Protein 6ONQ (pdb70)

Sequence (159 aa):
PELANKLDPNAKEIDEPVLKAATAAKEEDGKYFDKDGHPTFHITNDGKKVDWFTYSGYRRYHAECHVCHGPDGMGSTYAPALKDSLKRLSYEEFYGILAGGKQENQVMPAFGDNKNVMCYANDLYVYLRARAAGAWGRARPGEKEDKPESAKTVEKECL

Nearest PDB structures (foldseek):
  6onq-assembly1_A  TM=1.006E+00  e=5.571E-35  Methylorubrum extorquens
  1n90-assembly1_B  TM=7.411E-01  e=7.332E-03  Pseudomonas aeruginosa
  1hzu-assembly1_A-2  TM=7.454E-01  e=3.317E-02  Pseudomonas aeruginosa
  1aof-assembly1_A  TM=7.091E-01  e=2.006E-02  Paracoccus pantotrophus
  6tp9-assembly5_G  TM=6.917E-01  e=2.579E-02  Pseudomonas aeruginosa PAO1

B-factor: mean 39.79, std 22.69, range [4.36, 119.32]

Radius of gyration: 14.92 Å; Cα contacts (8 Å, |Δi|>4): 292; chains: 1; bounding box: 36×41×28 Å

InterPro domains:
  IPR009056 Cytochrome c-like domain [PF13442] (86-162)
  IPR022411 C-type cytochrome, methanol metabolism-related [TIGR03874] (52-194)
  IPR036909 Cytochrome c-like domain superfamily [G3DSA:1.10.760.10] (83-170)
  IPR036909 Cytochrome c-like domain superfamily [SSF46626] (12-176)

Organism: Methylorubrum extorquens (NCBI:txid408)

Foldseek 3Di:
DQQAAAAAPPLDDADVVLVVQQRFDDDDFLWTAGPVRATAWHHYDHHAEIGPLLQVLQVLCVVPPCVQQNALQPGDPQGHRLLQVVVPADLVSQLCCQQPWDDPVHTGHHCVVPLSNNLSSSSNSHNSSCSNRSRHDRDRHDHYDDDGPVSVVSNVVSD

Secondary structure (DSSP, 8-state):
-TTS----TT-----HHHHHHT---EEETTEEE-TTS-EE--EETTTTEE-HHHHHHHHHHHHHTHHHH-GGG---SSS--HHHHHHH--HHHHHHHHHH-EE---EEPP-TT-HHHHTTHHHHHHHHHHHHTTSS-SS---SBPPPPHHHHHHHHHH-

Solvent-accessible surface area: 8810 Å² total; per-residue (Å²): 134,137,42,41,34,84,30,68,116,121,31,182,126,57,37,109,104,24,22,157,41,0,71,6,48,124,87,115,80,18,41,12,51,8,154,90,50,54,14,2,0,9,0,14,79,74,17,124,54,0,0,26,20,0,39,3,0,28,86,57,4,97,73,59,19,63,116,50,23,6,61,16,0,72,22,58,150,94,13,78,23,29,33,69,10,9,82,172,35,56,31,112,95,19,80,41,50,11,31,54,18,126,136,140,165,92,77,46,71,64,32,24,145,50,107,83,2,24,28,12,3,60,6,3,9,4,0,3,20,0,16,1,0,13,7,18,42,144,56,138,5,49,84,83,30,131,65,15,119,38,8,91,80,87,34,143,131,58,109

Structure (mmCIF, N/CA/C/O backbone):
data_6ONQ
#
_entry.id   6ONQ
#
_cell.length_a   95.841
_cell.length_b   95.841
_cell.length_c   80.411
_cell.angle_alpha   90.000
_cell.angle_beta   90.000
_cell.angle_gamma   120.000
#
_symmetry.space_group_name_H-M   'P 62 2 2'
#
loop_
_entity.id
_entity.type
_entity.pdbx_description
1 polymer 'Cytochrome c XoxG'
2 non-polymer 'HEME C'
#
loop_
_atom_site.group_PDB
_atom_site.id
_atom_site.type_symbol
_atom_site.label_atom_id
_atom_site.label_alt_id
_atom_site.label_comp_id
_atom_site.label_asym_id
_atom_site.label_entity_id
_atom_site.label_seq_id
_atom_site.pdbx_PDB_ins_code
_atom_site.Cartn_x
_atom_site.Cartn_y
_atom_site.Cartn_z
_atom_site.occupancy
_atom_site.B_iso_or_equiv
_atom_site.auth_seq_id
_atom_site.auth_comp_id
_atom_site.auth_asym_id
_atom_site.auth_atom_id
_atom_site.pdbx_PDB_model_num
ATOM 1 N N . PRO A 1 31 ? 84.05095 17.26718 2.51338 1.000 79.59632 31 PRO A N 1
ATOM 2 C CA . PRO A 1 31 ? 83.61217 15.92779 2.11225 1.000 96.25066 31 PRO A CA 1
ATOM 3 C C . PRO A 1 31 ? 82.42248 15.95991 1.15462 1.000 84.83877 31 PRO A C 1
ATOM 4 O O . PRO A 1 31 ? 82.41934 16.75576 0.20687 1.000 69.73254 31 PRO A O 1
ATOM 8 N N . GLU A 1 32 ? 81.43163 15.09774 1.40449 1.000 81.55469 32 GLU A N 1
ATOM 9 C CA . GLU A 1 32 ? 80.20509 15.10979 0.61642 1.000 84.24381 32 GLU A CA 1
ATOM 10 C C . GLU A 1 32 ? 79.25996 16.23026 1.03567 1.000 86.05894 32 GLU A C 1
ATOM 11 O O . GLU A 1 32 ? 78.26810 16.48102 0.33765 1.000 75.44064 32 GLU A O 1
ATOM 17 N N . LEU A 1 33 ? 79.53543 16.89498 2.16403 1.000 77.32595 33 LEU A N 1
ATOM 18 C CA . LEU A 1 33 ? 78.76355 18.06620 2.56283 1.000 45.65289 33 LEU A CA 1
ATOM 19 C C . LEU A 1 33 ? 79.05378 19.27994 1.68737 1.000 54.61568 33 LEU A C 1
ATOM 20 O O . LEU A 1 33 ? 78.23808 20.20806 1.64468 1.000 69.11658 33 LEU A O 1
ATOM 25 N N . ALA A 1 34 ? 80.19328 19.30103 1.00311 1.000 45.98344 34 ALA A N 1
ATOM 26 C CA . ALA A 1 34 ? 80.57795 20.45773 0.21082 1.000 41.03245 34 ALA A CA 1
ATOM 27 C C . ALA A 1 34 ? 79.69925 20.59455 -1.02634 1.000 41.00942 34 ALA A C 1
ATOM 28 O O . ALA A 1 34 ? 79.15430 19.61790 -1.54343 1.000 50.59510 34 ALA A O 1
ATOM 30 N N . ASN A 1 35 ? 79.55830 21.82976 -1.49092 1.000 47.69113 35 ASN A N 1
ATOM 31 C CA . ASN A 1 35 ? 78.86109 22.13278 -2.72760 1.000 33.46737 35 ASN A CA 1
ATOM 32 C C . ASN A 1 35 ? 79.81060 22.00609 -3.91570 1.000 42.39132 35 ASN A C 1
ATOM 33 O O . ASN A 1 35 ? 81.03472 21.97505 -3.77130 1.000 41.14046 35 ASN A O 1
ATOM 38 N N . LYS A 1 36 ? 79.21953 21.93713 -5.10874 1.000 48.68143 36 LYS A N 1
ATOM 39 C CA . LYS A 1 36 ? 79.96097 22.00811 -6.36687 1.000 47.60933 36 LYS A CA 1
ATOM 40 C C . LYS A 1 36 ? 79.04160 22.73718 -7.33864 1.000 45.59712 36 LYS A C 1
ATOM 41 O O . LYS A 1 36 ? 78.14612 22.11838 -7.91965 1.000 59.79907 36 LYS A O 1
ATOM 47 N N . LEU A 1 37 ? 79.24927 24.03970 -7.49840 1.000 41.87611 37 LEU A N 1
ATOM 48 C CA . LEU A 1 37 ? 78.31435 24.85757 -8.25145 1.000 43.93347 37 LEU A CA 1
ATOM 49 C C . LEU A 1 37 ? 78.82546 25.13586 -9.65973 1.000 60.97115 37 LEU A C 1
ATOM 50 O O . LEU A 1 37 ? 79.91599 24.71976 -10.06023 1.000 54.77709 37 LEU A O 1
ATOM 55 N N . ASP A 1 38 ? 78.00330 25.86289 -10.40979 1.000 61.34182 38 ASP A N 1
ATOM 56 C CA . ASP A 1 38 ? 78.32769 26.36374 -11.73211 1.000 63.71987 38 ASP A CA 1
ATOM 57 C C . ASP A 1 38 ? 79.64231 27.14458 -11.69600 1.000 77.77987 38 ASP A C 1
ATOM 58 O O . ASP A 1 38 ? 79.73272 28.15639 -10.98389 1.000 69.88446 38 ASP A O 1
ATOM 63 N N . PRO A 1 39 ? 80.67972 26.70607 -12.41742 1.000 87.95570 39 PRO A N 1
ATOM 64 C CA . PRO A 1 39 ? 81.87445 27.55470 -12.55607 1.000 77.78205 39 PRO A CA 1
ATOM 65 C C . PRO A 1 39 ? 81.59774 28.82505 -13.33722 1.000 69.72616 39 PRO A C 1
ATOM 66 O O . PRO A 1 39 ? 82.32310 29.81311 -13.16697 1.000 61.25289 39 PRO A O 1
ATOM 70 N N . ASN A 1 40 ? 80.57629 28.82733 -14.18571 1.000 66.48905 40 ASN A N 1
ATOM 71 C CA . ASN A 1 40 ? 80.09339 30.04216 -14.84142 1.000 88.74628 40 ASN A CA 1
ATOM 72 C C . ASN A 1 40 ? 78.89384 30.61807 -14.09508 1.000 86.47720 40 ASN A C 1
ATOM 73 O O . ASN A 1 40 ? 77.87987 30.99286 -14.68774 1.000 83.72952 40 ASN A O 1
ATOM 78 N N . ALA A 1 41 ? 78.99407 30.67137 -12.76876 1.000 78.22712 41 ALA A N 1
ATOM 79 C CA . ALA A 1 41 ? 78.00706 31.33691 -11.92901 1.000 65.71672 41 ALA A CA 1
ATOM 80 C C . ALA A 1 41 ? 78.50147 32.75124 -11.65389 1.000 75.82745 41 ALA A C 1
ATOM 81 O O . ALA A 1 41 ? 79.55429 32.93572 -11.03094 1.000 78.77041 41 ALA A O 1
ATOM 83 N N . LYS A 1 42 ? 77.74523 33.74455 -12.11970 1.000 72.05620 42 LYS A N 1
ATOM 84 C CA . LYS A 1 42 ? 78.21798 35.12122 -12.14298 1.000 77.84256 42 LYS A CA 1
ATOM 85 C C . LYS A 1 42 ? 77.68340 35.98167 -11.00245 1.000 71.62484 42 LYS A C 1
ATOM 86 O O . LYS A 1 42 ? 78.17095 37.10339 -10.81968 1.000 68.66324 42 LYS A O 1
ATOM 92 N N . GLU A 1 43 ? 76.71100 35.49914 -10.22786 1.000 65.27452 43 GLU A N 1
ATOM 93 C CA . GLU A 1 43 ? 76.09634 36.31125 -9.18289 1.000 62.45706 43 GLU A CA 1
ATOM 94 C C . GLU A 1 43 ? 76.27103 35.69860 -7.79388 1.000 46.38427 43 GLU A C 1
ATOM 95 O O . GLU A 1 43 ? 75.42361 35.88421 -6.91991 1.000 48.16111 43 GLU A O 1
ATOM 101 N N . ILE A 1 44 ? 77.37997 34.99000 -7.56677 1.000 44.50870 44 ILE A N 1
ATOM 102 C CA . ILE A 1 44 ? 77.65190 34.41281 -6.25400 1.000 39.58946 44 ILE A CA 1
ATOM 103 C C . ILE A 1 44 ? 77.97421 35.51102 -5.24501 1.000 50.50074 44 ILE A C 1
ATOM 104 O O . ILE A 1 44 ? 78.65979 36.49692 -5.55928 1.000 46.10978 44 ILE A O 1
ATOM 109 N N . ASP A 1 45 ? 77.46610 35.34080 -4.01867 1.000 42.08146 45 ASP A N 1
ATOM 110 C CA . ASP A 1 45 ? 77.72501 36.21887 -2.87673 1.000 34.74215 45 ASP A CA 1
ATOM 111 C C . ASP A 1 45 ? 78.52110 35.38694 -1.87406 1.000 30.52054 45 ASP A C 1
ATOM 112 O O . ASP A 1 45 ? 77.94875 34.61279 -1.10291 1.000 33.11947 45 ASP A O 1
ATOM 117 N N . GLU A 1 46 ? 79.84186 35.54480 -1.88795 1.000 31.03466 46 GLU A N 1
ATOM 118 C CA . GLU A 1 46 ? 80.68545 34.63626 -1.11847 1.000 37.76798 46 GLU A CA 1
ATOM 119 C C . GLU A 1 46 ? 80.39088 34.65765 0.37544 1.000 36.00221 46 GLU A C 1
ATOM 120 O O . GLU A 1 46 ? 80.30978 33.56878 0.97293 1.000 29.88749 46 GLU A O 1
ATOM 126 N N . PRO A 1 47 ? 80.22748 35.81070 1.03352 1.000 38.76330 47 PRO A N 1
ATOM 127 C CA . PRO A 1 47 ? 79.91980 35.77337 2.47508 1.000 28.68957 47 PRO A CA 1
ATOM 128 C C . PRO A 1 47 ? 78.62505 35.04746 2.80193 1.000 29.45925 47 PRO A C 1
ATOM 129 O O . PRO A 1 47 ? 78.57348 34.27638 3.77082 1.000 21.48907 47 PRO A O 1
ATOM 133 N N . VAL A 1 48 ? 77.57035 35.27707 2.01784 1.000 26.86977 48 VAL A N 1
ATOM 134 C CA . VAL A 1 48 ? 76.31929 34.56051 2.23746 1.000 24.72908 48 VAL A CA 1
ATOM 135 C C . VAL A 1 48 ? 76.48616 33.07738 1.93200 1.000 24.00304 48 VAL A C 1
ATOM 136 O O . VAL A 1 48 ? 76.00009 32.22070 2.67823 1.000 33.07733 48 VAL A O 1
ATOM 140 N N . LEU A 1 49 ? 77.17831 32.74862 0.83944 1.000 19.71656 49 LEU A N 1
ATOM 141 C CA . LEU A 1 49 ? 77.44697 31.34616 0.52652 1.000 20.07311 49 LEU A CA 1
ATOM 142 C C . LEU A 1 49 ? 78.28169 30.67337 1.61255 1.000 24.08637 49 LEU A C 1
ATOM 143 O O . LEU A 1 49 ? 78.00008 29.53454 2.00247 1.000 39.44435 49 LEU A O 1
ATOM 148 N N . LYS A 1 50 ? 79.31802 31.35108 2.10879 1.000 27.68180 50 LYS A N 1
ATOM 149 C CA . LYS A 1 50 ? 80.16306 30.74140 3.13126 1.000 26.96546 50 LYS A CA 1
ATOM 150 C C . LYS A 1 50 ? 79.37544 30.45579 4.40398 1.000 26.87467 50 LYS A C 1
ATOM 151 O O . LYS A 1 50 ? 79.58201 29.42160 5.05153 1.000 33.46041 50 LYS A O 1
ATOM 157 N N . ALA A 1 51 ? 78.46546 31.35761 4.78314 1.000 32.36073 51 ALA A N 1
ATOM 158 C CA . ALA A 1 51 ? 77.65878 31.11675 5.97581 1.000 25.85035 51 ALA A CA 1
ATOM 159 C C . ALA A 1 51 ? 76.63406 30.01882 5.77011 1.000 23.18656 51 ALA A C 1
ATOM 160 O O . ALA A 1 51 ? 76.07038 29.54194 6.75861 1.000 23.15848 51 ALA A O 1
ATOM 162 N N . ALA A 1 52 ? 76.38938 29.60984 4.52188 1.000 22.90518 52 ALA A N 1
ATOM 163 C CA . ALA A 1 52 ? 75.43826 28.55369 4.19751 1.000 26.69848 52 ALA A CA 1
ATOM 164 C C . ALA A 1 52 ? 76.10876 27.21983 3.91062 1.000 29.49600 52 ALA A C 1
ATOM 165 O O . ALA A 1 52 ? 75.45616 26.31124 3.38678 1.000 42.78362 52 ALA A O 1
ATOM 167 N N . THR A 1 53 ? 77.39110 27.08102 4.22756 1.000 32.96556 53 THR A N 1
ATOM 168 C CA . THR A 1 53 ? 78.07710 25.82571 3.97988 1.000 24.20121 53 THR A CA 1
ATOM 169 C C . THR A 1 53 ? 77.49514 24.73735 4.86632 1.000 23.04778 53 THR A C 1
ATOM 170 O O . THR A 1 53 ? 77.24660 24.94728 6.05365 1.000 28.56256 53 THR A O 1
ATOM 174 N N . ALA A 1 54 ? 77.24515 23.57738 4.27170 1.000 36.83063 54 ALA A N 1
ATOM 175 C CA . ALA A 1 54 ? 76.66900 22.47788 5.02549 1.000 37.44315 54 ALA A CA 1
ATOM 176 C C . ALA A 1 54 ? 77.68731 21.94355 6.02233 1.000 34.11289 54 ALA A C 1
ATOM 177 O O . ALA A 1 54 ? 78.83150 21.65391 5.66466 1.000 39.89396 54 ALA A O 1
ATOM 179 N N . ALA A 1 55 ? 77.27324 21.83523 7.28227 1.000 36.24721 55 ALA A N 1
ATOM 180 C CA . ALA A 1 55 ? 78.11409 21.28730 8.33512 1.000 33.66744 55 ALA A CA 1
ATOM 181 C C . ALA A 1 55 ? 77.65955 19.91976 8.81135 1.000 35.95651 55 ALA A C 1
ATOM 182 O O . ALA A 1 55 ? 78.45990 19.18863 9.39893 1.000 47.04226 55 ALA A O 1
ATOM 184 N N . LYS A 1 56 ? 76.41177 19.55430 8.54712 1.000 42.50881 56 LYS A N 1
ATOM 185 C CA . LYS A 1 56 ? 75.79698 18.36686 9.10935 1.000 49.32010 56 LYS A CA 1
ATOM 186 C C . LYS A 1 56 ? 74.76287 17.86665 8.11167 1.000 57.62506 56 LYS A C 1
ATOM 187 O O . LYS A 1 56 ? 74.23072 18.64706 7.31664 1.000 42.10714 56 LYS A O 1
ATOM 193 N N . GLU A 1 57 ? 74.50498 16.55869 8.12689 1.000 62.49236 57 GLU A N 1
ATOM 194 C CA . GLU A 1 57 ? 73.38282 16.01868 7.37225 1.000 39.34257 57 GLU A CA 1
ATOM 195 C C . GLU A 1 57 ? 72.64466 14.99662 8.21342 1.000 47.99242 57 GLU A C 1
ATOM 196 O O . GLU A 1 57 ? 73.25276 14.06535 8.74972 1.000 69.98217 57 GLU A O 1
ATOM 202 N N . GLU A 1 58 ? 71.33169 15.17874 8.30995 1.000 65.32798 58 GLU A N 1
ATOM 203 C CA . GLU A 1 58 ? 70.41778 14.28069 9.00837 1.000 58.76137 58 GLU A CA 1
ATOM 204 C C . GLU A 1 58 ? 69.38901 13.82191 7.98202 1.000 72.83389 58 GLU A C 1
ATOM 205 O O . GLU A 1 58 ? 68.31355 14.41586 7.85978 1.000 69.93398 58 GLU A O 1
ATOM 211 N N . ASP A 1 59 ? 69.74781 12.79046 7.21321 1.000 70.78331 59 ASP A N 1
ATOM 212 C CA . ASP A 1 59 ? 68.82213 12.14677 6.28683 1.000 66.43452 59 ASP A CA 1
ATOM 213 C C . ASP A 1 59 ? 68.26653 13.11330 5.24327 1.000 63.25309 59 ASP A C 1
ATOM 214 O O . ASP A 1 59 ? 67.12409 13.56918 5.35972 1.000 61.37395 59 ASP A O 1
ATOM 219 N N . GLY A 1 60 ? 69.05731 13.43167 4.21836 1.000 44.19749 60 GLY A N 1
ATOM 220 C CA . GLY A 1 60 ? 68.62526 14.33842 3.17346 1.000 47.79747 60 GLY A CA 1
ATOM 221 C C . GLY A 1 60 ? 68.46432 15.78944 3.58204 1.000 58.05069 60 GLY A C 1
ATOM 222 O O . GLY A 1 60 ? 68.30123 16.64716 2.69975 1.000 38.20173 60 GLY A O 1
ATOM 223 N N . LYS A 1 61 ? 68.49120 16.09565 4.88002 1.000 59.47379 61 LYS A N 1
ATOM 224 C CA . LYS A 1 61 ? 68.39927 17.45748 5.39054 1.000 40.15231 61 LYS A CA 1
ATOM 225 C C . LYS A 1 61 ? 69.79547 17.95927 5.73347 1.000 45.60166 61 LYS A C 1
ATOM 226 O O . LYS A 1 61 ? 70.52921 17.30175 6.47995 1.000 50.22250 61 LYS A O 1
ATOM 232 N N . TYR A 1 62 ? 70.15209 19.12410 5.21237 1.000 37.19609 62 TYR A N 1
ATOM 233 C CA . TYR A 1 62 ? 71.43526 19.73188 5.51579 1.000 30.80465 62 TYR A CA 1
ATOM 234 C C . TYR A 1 62 ? 71.26600 20.90618 6.47269 1.000 25.57175 62 TYR A C 1
ATOM 235 O O . TYR A 1 62 ? 70.23863 21.58905 6.47473 1.000 27.88352 62 TYR A O 1
ATOM 244 N N . PHE A 1 63 ? 72.29031 21.12318 7.29853 1.000 35.90561 63 PHE A N 1
ATOM 245 C CA . PHE A 1 63 ? 72.31903 22.20650 8.27211 1.000 33.52599 63 PHE A CA 1
ATOM 246 C C . PHE A 1 63 ? 73.66200 22.92316 8.21347 1.000 32.49964 63 PHE A C 1
ATOM 247 O O . PHE A 1 63 ? 74.67309 22.34844 7.79684 1.000 44.59304 63 PHE A O 1
ATOM 255 N N . ASP A 1 64 ? 73.66663 24.18976 8.62598 1.000 28.13629 64 ASP A N 1
ATOM 256 C CA . ASP A 1 64 ? 74.90055 24.96274 8.68751 1.000 31.88256 64 ASP A CA 1
ATOM 257 C C . ASP A 1 64 ? 75.48467 24.89325 10.10018 1.000 23.99498 64 ASP A C 1
ATOM 258 O O . ASP A 1 64 ? 74.90939 24.27740 11.00196 1.000 24.41114 64 ASP A O 1
ATOM 263 N N . LYS A 1 65 ? 76.63815 25.54065 10.31094 1.000 31.51270 65 LYS A N 1
ATOM 264 C CA . LYS A 1 65 ? 77.25717 25.48285 11.63565 1.000 34.38323 65 LYS A CA 1
ATOM 265 C C . LYS A 1 65 ? 76.38013 26.10051 12.72142 1.000 28.80996 65 LYS A C 1
ATOM 266 O O . LYS A 1 65 ? 76.53260 25.73430 13.89018 1.000 28.76302 65 LYS A O 1
ATOM 272 N N . ASP A 1 66 ? 75.44732 26.99521 12.36803 1.000 33.97100 66 ASP A N 1
ATOM 273 C CA . ASP A 1 66 ? 74.52960 27.60016 13.33712 1.000 32.01011 66 ASP A CA 1
ATOM 274 C C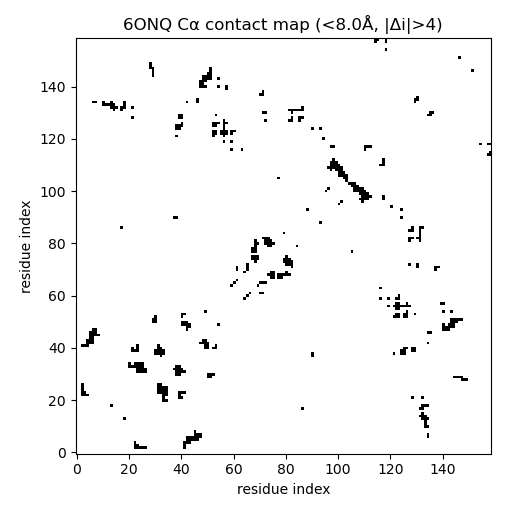 . ASP A 1 66 ? 73.29961 26.74359 13.63716 1.000 28.44997 66 ASP A C 1
ATOM 275 O O . ASP A 1 66 ? 72.42954 27.18308 14.40097 1.000 28.71223 66 ASP A O 1
ATOM 280 N N . GLY A 1 67 ? 73.19488 25.54835 13.06339 1.000 22.21052 67 GLY A N 1
ATOM 281 C CA . GLY A 1 67 ? 72.03865 24.70075 13.27788 1.000 23.22220 67 GLY A CA 1
ATOM 282 C C . GLY A 1 67 ? 70.84663 24.98270 12.38919 1.000 38.97666 67 GLY A C 1
ATOM 283 O O . GLY A 1 67 ? 69.78008 24.39510 12.60980 1.000 44.95055 67 GLY A O 1
ATOM 284 N N . HIS A 1 68 ? 70.99342 25.85541 11.37571 1.000 19.24913 68 HIS A N 1
ATOM 285 C CA . HIS A 1 68 ? 69.86975 26.26299 10.55651 1.000 27.95517 68 HIS A CA 1
ATOM 286 C C . HIS A 1 68 ? 69.88808 25.55352 9.20268 1.000 34.33001 68 HIS A C 1
ATOM 287 O O . HIS A 1 68 ? 70.95021 25.16220 8.70984 1.000 27.14734 68 HIS A O 1
ATOM 294 N N . PRO A 1 69 ? 68.71984 25.36479 8.58831 1.000 20.09700 69 PRO A N 1
ATOM 295 C CA . PRO A 1 69 ? 68.65817 24.61634 7.32957 1.000 13.75665 69 PRO A CA 1
ATOM 296 C C . PRO A 1 69 ? 69.46591 25.28905 6.23458 1.000 21.70485 69 PRO A C 1
ATOM 297 O O . PRO A 1 69 ? 69.62994 26.51053 6.21415 1.000 21.91686 69 PRO A O 1
ATOM 301 N N . THR A 1 70 ? 69.96862 24.47034 5.31144 1.000 14.20477 70 THR A N 1
ATOM 302 C CA . THR A 1 70 ? 70.74222 24.97763 4.18955 1.000 18.32320 70 THR A CA 1
ATOM 303 C C . THR A 1 70 ? 70.57550 24.03470 3.00972 1.000 20.67706 70 THR A C 1
ATOM 304 O O . THR A 1 70 ? 69.96722 22.96703 3.11903 1.000 22.08486 70 THR A O 1
ATOM 308 N N . PHE A 1 71 ? 71.12592 24.45149 1.87296 1.000 19.68663 71 PHE A N 1
ATOM 309 C CA . PHE A 1 71 ? 71.02258 23.71888 0.62595 1.000 23.55972 71 PHE A CA 1
ATOM 310 C C . PHE A 1 71 ? 72.24104 22.82464 0.40931 1.000 29.01421 71 PHE A C 1
ATOM 311 O O . PHE A 1 71 ? 73.13626 22.72187 1.25150 1.000 34.44436 71 PHE A O 1
ATOM 319 N N . HIS A 1 72 ? 72.26635 22.17065 -0.75590 1.000 32.98300 72 HIS A N 1
ATOM 320 C CA . HIS A 1 72 ? 73.38445 21.30938 -1.13628 1.000 27.82318 72 HIS A CA 1
ATOM 321 C C . HIS A 1 72 ? 73.27862 21.07244 -2.64121 1.000 28.71041 72 HIS A C 1
ATOM 322 O O . HIS A 1 72 ? 72.50967 20.21248 -3.07742 1.000 42.41672 72 HIS A O 1
ATOM 329 N N . ILE A 1 73 ? 74.04797 21.84338 -3.41049 1.000 27.07462 73 ILE A N 1
ATOM 330 C CA . ILE A 1 73 ? 74.11765 21.73480 -4.86347 1.000 34.65000 73 ILE A CA 1
ATOM 331 C C . ILE A 1 73 ? 75.30423 20.85784 -5.23313 1.000 40.94906 73 ILE A C 1
ATOM 332 O O . ILE A 1 73 ? 76.34643 20.88875 -4.56861 1.000 32.31897 73 ILE A O 1
ATOM 337 N N . THR A 1 74 ? 75.15142 20.07586 -6.29997 1.000 52.84468 74 THR A N 1
ATOM 338 C CA . THR A 1 74 ? 76.15547 19.09887 -6.68771 1.000 49.29836 74 THR A CA 1
ATOM 339 C C . THR A 1 74 ? 76.22183 19.00892 -8.20949 1.000 58.93498 74 THR A C 1
ATOM 340 O O . THR A 1 74 ? 75.39716 19.58613 -8.92655 1.000 50.71360 74 THR A O 1
ATOM 344 N N . ASN A 1 75 ? 77.24052 18.29385 -8.68786 1.000 60.91078 75 ASN A N 1
ATOM 345 C CA . ASN A 1 75 ? 77.53495 18.09999 -10.11280 1.000 67.17333 75 ASN A CA 1
ATOM 346 C C . ASN A 1 75 ? 77.42007 19.39899 -10.90670 1.000 58.39910 75 ASN A C 1
ATOM 347 O O . ASN A 1 75 ? 76.62142 19.53330 -11.83405 1.000 64.80188 75 ASN A O 1
ATOM 352 N N . ASP A 1 76 ? 78.25867 20.35572 -10.51916 1.000 54.29595 76 ASP A N 1
ATOM 353 C CA . ASP A 1 76 ? 78.47495 21.58975 -11.27029 1.000 64.03650 76 ASP A CA 1
ATOM 354 C C . ASP A 1 76 ? 77.17109 22.35072 -11.50503 1.000 66.51303 76 ASP A C 1
ATOM 355 O O . ASP A 1 76 ? 76.83281 22.73663 -12.62618 1.000 62.08289 76 ASP A O 1
ATOM 360 N N . GLY A 1 77 ? 76.43451 22.56587 -10.41875 1.000 66.96039 77 GLY A N 1
ATOM 361 C CA . GLY A 1 77 ? 75.30731 23.47261 -10.44023 1.000 62.49482 77 GLY A CA 1
ATOM 362 C C . GLY A 1 77 ? 74.04171 22.93402 -11.05740 1.000 66.60049 77 GLY A C 1
ATOM 363 O O . GLY A 1 77 ? 73.15437 23.72389 -11.40174 1.000 69.33577 77 GLY A O 1
ATOM 364 N N . LYS A 1 78 ? 73.91599 21.61601 -11.19587 1.000 51.16592 78 LYS A N 1
ATOM 365 C CA . LYS A 1 78 ? 72.75922 21.01488 -11.85042 1.000 51.42430 78 LYS A CA 1
ATOM 366 C C . LYS A 1 78 ? 71.88120 20.20897 -10.90775 1.000 49.33467 78 LYS A C 1
ATOM 367 O O . LYS A 1 78 ? 70.65352 20.28833 -10.99776 1.000 50.88222 78 LYS A O 1
ATOM 373 N N . LYS A 1 79 ? 72.47888 19.45928 -9.98781 1.000 45.97998 79 LYS A N 1
ATOM 374 C CA . LYS A 1 79 ? 71.73681 18.66505 -9.02009 1.000 37.04836 79 LYS A CA 1
ATOM 375 C C . LYS A 1 79 ? 71.55317 19.45586 -7.72324 1.000 48.09451 79 LYS A C 1
ATOM 376 O O . LYS A 1 79 ? 72.45072 20.18878 -7.30297 1.000 45.63388 79 LYS A O 1
ATOM 382 N N . VAL A 1 80 ? 70.37944 19.31993 -7.09527 1.000 39.31394 80 VAL A N 1
ATOM 383 C CA . VAL A 1 80 ? 70.06370 20.04193 -5.86702 1.000 24.88340 80 VAL A CA 1
ATOM 384 C C . VAL A 1 80 ? 69.48131 19.08175 -4.84132 1.000 35.35849 80 VAL A C 1
ATOM 385 O O . VAL A 1 80 ? 68.89909 18.05226 -5.18723 1.000 43.38102 80 VAL A O 1
ATOM 389 N N 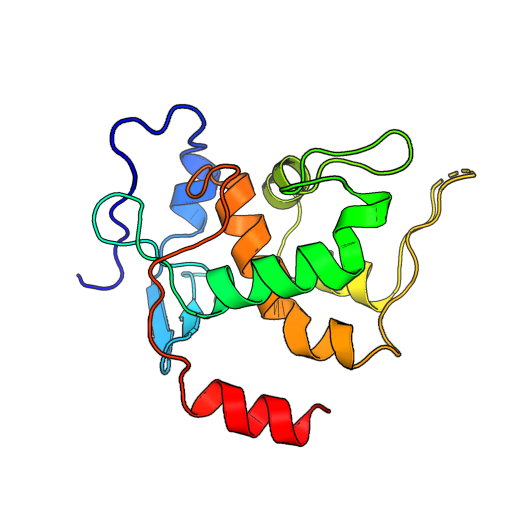. ASP A 1 81 ? 69.64188 19.43119 -3.56509 1.000 39.10343 81 ASP A N 1
ATOM 390 C CA . ASP A 1 81 ? 69.05403 18.65421 -2.48358 1.000 24.96146 81 ASP A CA 1
ATOM 391 C C . ASP A 1 81 ? 67.53338 18.72951 -2.55345 1.000 26.72516 81 ASP A C 1
ATOM 392 O O . ASP A 1 81 ? 66.95537 19.55932 -3.26146 1.000 27.17287 81 ASP A O 1
ATOM 397 N N . TRP A 1 82 ? 66.88010 17.86175 -1.77947 1.000 28.37154 82 TRP A N 1
ATOM 398 C CA . TRP A 1 82 ? 65.42901 17.75432 -1.86321 1.000 22.31203 82 TRP A CA 1
ATOM 399 C C . TRP A 1 82 ? 64.75319 19.08014 -1.53898 1.000 27.12478 82 TRP A C 1
ATOM 400 O O . TRP A 1 82 ? 63.86720 19.53599 -2.27078 1.000 31.63704 82 TRP A O 1
ATOM 411 N N . PHE A 1 83 ? 65.17109 19.72649 -0.45336 1.000 33.72017 83 PHE A N 1
ATOM 412 C CA . PHE A 1 83 ? 64.43202 20.89120 0.02006 1.000 26.21561 83 PHE A CA 1
ATOM 413 C C . PHE A 1 83 ? 64.60365 22.09272 -0.89546 1.000 25.15685 83 PHE A C 1
ATOM 414 O O . PHE A 1 83 ? 63.70635 22.93604 -0.97048 1.000 21.75272 83 PHE A O 1
ATOM 422 N N . THR A 1 84 ? 65.71665 22.19309 -1.61813 1.000 22.66423 84 THR A N 1
ATOM 423 C CA . THR A 1 84 ? 65.78477 23.23210 -2.63754 1.000 16.03619 84 THR A CA 1
ATOM 424 C C . THR A 1 84 ? 64.76893 22.96044 -3.73991 1.000 27.06750 84 THR A C 1
ATOM 425 O O . THR A 1 84 ? 64.02500 23.85989 -4.14852 1.000 32.37881 84 THR A O 1
ATOM 429 N N . TYR A 1 85 ? 64.71166 21.71430 -4.22265 1.000 36.58488 85 TYR A N 1
ATOM 430 C CA . TYR A 1 85 ? 63.70894 21.34150 -5.21829 1.000 32.73764 85 TYR A CA 1
ATOM 431 C C . TYR A 1 85 ? 62.30043 21.60393 -4.69414 1.000 27.62009 85 TYR A C 1
ATOM 432 O O . TYR A 1 85 ? 61.51653 22.33052 -5.31704 1.000 30.03613 85 TYR A O 1
ATOM 441 N N . SER A 1 86 ? 61.97869 21.04659 -3.52506 1.000 23.33031 86 SER A N 1
ATOM 442 C CA . SER A 1 86 ? 60.63347 21.18104 -2.97907 1.000 22.94682 86 SER A CA 1
ATOM 443 C C . SER A 1 86 ? 60.27528 22.64162 -2.72526 1.000 32.70288 86 SER A C 1
ATOM 444 O O . SER A 1 86 ? 59.15408 23.07519 -3.02258 1.000 34.96714 86 SER A O 1
ATOM 447 N N . GLY A 1 87 ? 61.21823 23.41721 -2.18158 1.000 28.51880 87 GLY A N 1
ATOM 448 C CA . GLY A 1 87 ? 60.95718 24.81805 -1.89704 1.000 13.99743 87 GLY A CA 1
ATOM 449 C C . GLY A 1 87 ? 60.69964 25.65986 -3.13033 1.000 14.52343 87 GLY A C 1
ATOM 450 O O . GLY A 1 87 ? 59.91373 26.60966 -3.07592 1.000 12.19103 87 GLY A O 1
ATOM 451 N N . TYR A 1 88 ? 61.36057 25.34290 -4.24977 1.000 20.88219 88 TYR A N 1
ATOM 452 C CA . TYR A 1 88 ? 61.02692 26.00684 -5.50771 1.000 21.35242 88 TYR A CA 1
ATOM 453 C C . TYR A 1 88 ? 59.54237 25.85377 -5.80956 1.000 28.38882 88 TYR A C 1
ATOM 454 O O . TYR A 1 88 ? 58.84172 26.83580 -6.08354 1.000 21.51669 88 TYR A O 1
ATOM 463 N N . ARG A 1 89 ? 59.03963 24.62220 -5.74419 1.000 24.62336 89 ARG A N 1
ATOM 464 C CA . ARG A 1 89 ? 57.66262 24.39002 -6.14905 1.000 22.43686 89 ARG A CA 1
ATOM 465 C C . ARG A 1 89 ? 56.69453 25.09229 -5.21004 1.000 25.70837 89 ARG A C 1
ATOM 466 O O . ARG A 1 89 ? 55.74914 25.74916 -5.66354 1.000 31.86584 89 ARG A O 1
ATOM 474 N N . ARG A 1 90 ? 56.93553 25.00542 -3.90298 1.000 20.40317 90 ARG A N 1
ATOM 475 C CA . ARG A 1 90 ? 56.08334 25.71652 -2.95996 1.000 14.63586 90 ARG A CA 1
ATOM 476 C C . ARG A 1 90 ? 56.13124 27.22123 -3.19411 1.000 20.80865 90 ARG A C 1
ATOM 477 O O . ARG A 1 90 ? 55.11760 27.91538 -3.02929 1.000 19.46017 90 ARG A O 1
ATOM 485 N N . TYR A 1 91 ? 57.29690 27.74592 -3.58591 1.000 19.32364 91 TYR A N 1
ATOM 486 C CA . TYR A 1 91 ? 57.40743 29.17822 -3.85162 1.000 16.24785 91 TYR A CA 1
ATOM 487 C C . TYR A 1 91 ? 56.55461 29.58255 -5.04324 1.000 20.35819 91 TYR A C 1
ATOM 488 O O . TYR A 1 91 ? 55.77353 30.53885 -4.96732 1.000 21.48204 91 TYR A O 1
ATOM 497 N N . HIS A 1 92 ? 56.72237 28.87829 -6.16750 1.000 25.36937 92 HIS A N 1
ATOM 498 C CA . HIS A 1 92 ? 55.91758 29.13546 -7.35821 1.000 30.00523 92 HIS A CA 1
ATOM 499 C C . HIS A 1 92 ? 54.42309 29.04985 -7.05068 1.000 32.25555 92 HIS A C 1
ATOM 500 O O . HIS A 1 92 ? 53.62948 29.87935 -7.51824 1.000 33.00042 92 HIS A O 1
ATOM 507 N N . ALA A 1 93 ? 54.02915 28.05891 -6.25264 1.000 18.03329 93 ALA A N 1
ATOM 508 C CA . ALA A 1 93 ? 52.63232 27.89346 -5.87309 1.000 17.17299 93 ALA A CA 1
ATOM 509 C C . ALA A 1 93 ? 52.13474 29.07515 -5.05285 1.000 21.87927 93 ALA A C 1
ATOM 510 O O . ALA A 1 93 ? 51.16477 29.74405 -5.42343 1.000 36.37932 93 ALA A O 1
ATOM 512 N N . GLU A 1 94 ? 52.79279 29.35622 -3.93011 1.000 30.88521 94 GLU A N 1
ATOM 513 C CA . GLU A 1 94 ? 52.19506 30.20291 -2.91457 1.000 13.80405 94 GLU A CA 1
ATOM 514 C C . GLU A 1 94 ? 52.80531 31.59195 -2.79279 1.000 14.23040 94 GLU A C 1
ATOM 515 O O . GLU A 1 94 ? 52.25622 32.40915 -2.04817 1.000 19.62890 94 GLU A O 1
ATOM 521 N N . CYS A 1 95 ? 53.90113 31.90411 -3.49418 1.000 20.88486 95 CYS A N 1
ATOM 522 C CA . CYS A 1 95 ? 54.55874 33.19163 -3.24723 1.000 20.51435 95 CYS A CA 1
ATOM 523 C C . CYS A 1 95 ? 54.86072 33.97112 -4.51956 1.000 15.07183 95 CYS A C 1
ATOM 524 O O . CYS A 1 95 ? 54.90200 35.20588 -4.50418 1.000 21.00368 95 CYS A O 1
ATOM 527 N N . HIS A 1 96 ? 55.10487 33.24542 -5.61189 1.000 20.95372 96 HIS A N 1
ATOM 528 C CA . HIS A 1 96 ? 55.46268 33.84269 -6.89775 1.000 17.32204 96 HIS A CA 1
ATOM 529 C C . HIS A 1 96 ? 54.51366 34.96370 -7.30823 1.000 20.20885 96 HIS A C 1
ATOM 530 O O . HIS A 1 96 ? 54.93394 35.92377 -7.95988 1.000 22.63568 96 HIS A O 1
ATOM 537 N N . VAL A 1 97 ? 53.24657 34.88974 -6.89649 1.000 33.31841 97 VAL A N 1
ATOM 538 C CA . VAL A 1 97 ? 52.24900 35.85689 -7.35690 1.000 30.67044 97 VAL A CA 1
ATOM 539 C C . VAL A 1 97 ? 52.63574 37.27768 -6.95092 1.000 29.47011 97 VAL A C 1
ATOM 540 O O . VAL A 1 97 ? 52.61561 38.20307 -7.77204 1.000 36.37638 97 VAL A O 1
ATOM 544 N N . CYS A 1 98 ? 52.99033 37.47457 -5.68129 1.000 24.63082 98 CYS A N 1
ATOM 545 C CA . CYS A 1 98 ? 53.35438 38.80157 -5.20430 1.000 18.80171 98 CYS A CA 1
ATOM 546 C C . CYS A 1 98 ? 54.84441 39.09749 -5.29915 1.000 26.10690 98 CYS A C 1
ATOM 547 O O . CYS A 1 98 ? 55.21810 40.26269 -5.48021 1.000 28.35230 98 CYS A O 1
ATOM 550 N N . HIS A 1 99 ? 55.70093 38.08033 -5.19372 1.000 24.81541 99 HIS A N 1
ATOM 551 C CA . HIS A 1 99 ? 57.14277 38.27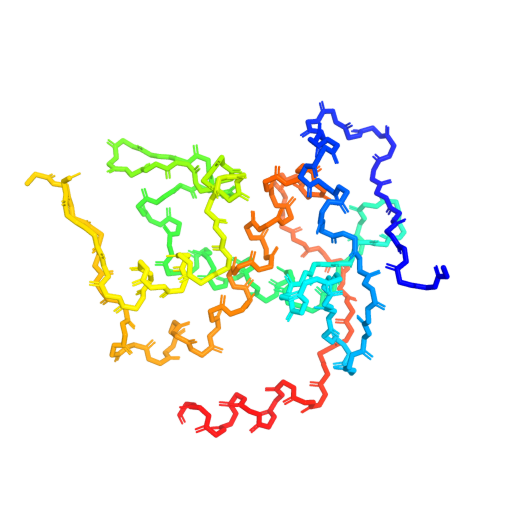604 -5.08912 1.000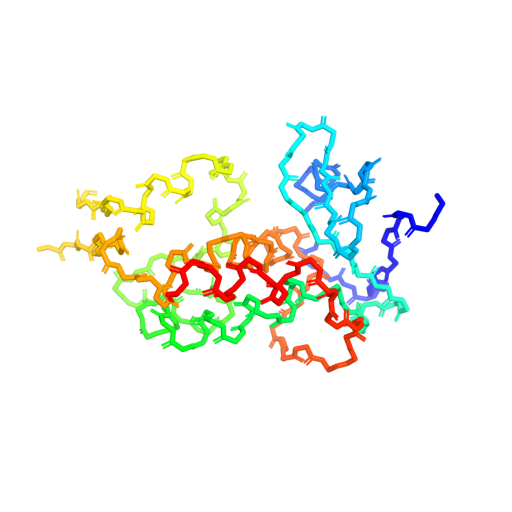 20.41243 99 HIS A CA 1
ATOM 552 C C . HIS A 1 99 ? 57.88949 37.98092 -6.37531 1.000 26.29312 99 HIS A C 1
ATOM 553 O O . HIS A 1 99 ? 59.12497 38.06965 -6.39557 1.000 29.60442 99 HIS A O 1
ATOM 560 N N . GLY A 1 100 ? 57.17732 37.62708 -7.43980 1.000 24.61420 100 GLY A N 1
ATOM 561 C CA . GLY A 1 100 ? 57.77173 37.47498 -8.74301 1.000 21.93992 100 GLY A CA 1
ATOM 562 C C . GLY A 1 100 ? 58.53175 36.18344 -8.89947 1.000 17.54617 100 GLY A C 1
ATOM 563 O O . GLY A 1 100 ? 58.76946 35.45106 -7.93983 1.000 37.68741 100 GLY A O 1
ATOM 564 N N . PRO A 1 101 ? 58.94967 35.88955 -10.12314 1.000 42.01122 101 PRO A N 1
ATOM 565 C CA . PRO A 1 101 ? 59.60289 34.60406 -10.38488 1.000 35.65292 101 PRO A CA 1
ATOM 566 C C . PRO A 1 101 ? 60.99217 34.56106 -9.77432 1.000 42.33362 101 PRO A C 1
ATOM 567 O O . PRO A 1 101 ? 61.72370 35.55488 -9.77837 1.000 35.00134 101 PRO A O 1
ATOM 571 N N . ASP A 1 102 ? 61.35137 33.39367 -9.24293 1.000 44.24551 102 ASP A N 1
ATOM 572 C CA . ASP A 1 102 ? 62.69419 33.14255 -8.72648 1.000 33.45256 102 ASP A CA 1
ATOM 573 C C . ASP A 1 102 ? 63.09521 34.12363 -7.63111 1.000 32.19622 102 ASP A C 1
ATOM 574 O O . ASP A 1 102 ? 64.28763 34.35132 -7.41158 1.000 33.14530 102 ASP A O 1
ATOM 579 N N . GLY A 1 103 ? 62.12063 34.71874 -6.94792 1.000 21.82762 103 GLY A N 1
ATOM 580 C CA . GLY A 1 103 ? 62.40375 35.72879 -5.94681 1.000 27.70409 103 GLY A CA 1
ATOM 581 C C . GLY A 1 103 ? 62.91407 37.04680 -6.48955 1.000 37.53210 103 GLY A C 1
ATOM 582 O O . GLY A 1 103 ? 63.65728 37.74957 -5.79370 1.000 29.71091 103 GLY A O 1
ATOM 583 N N . MET A 1 104 ? 62.52374 37.41299 -7.70950 1.000 37.05613 104 MET A N 1
ATOM 584 C CA . MET A 1 104 ? 63.07653 38.58857 -8.36719 1.000 37.16332 104 MET A CA 1
ATOM 585 C C . MET A 1 104 ? 62.37312 39.88107 -7.98717 1.000 35.47394 104 MET A C 1
ATOM 586 O O . MET A 1 104 ? 62.90807 40.95800 -8.26730 1.000 38.54990 104 MET A O 1
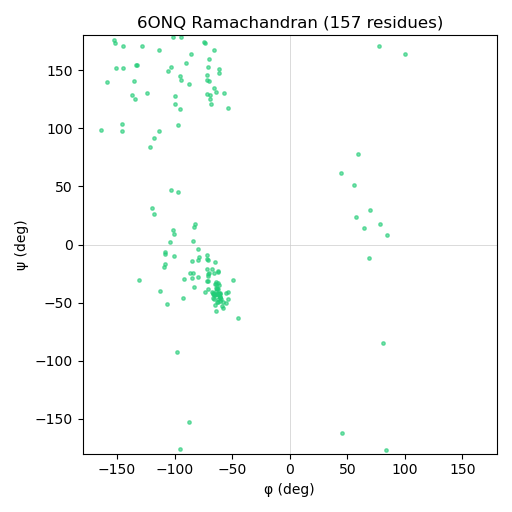ATOM 591 N N . GLY A 1 105 ? 61.20254 39.80875 -7.37063 1.000 18.81339 105 GLY A N 1
ATOM 592 C CA . GLY A 1 105 ? 60.50652 41.01055 -6.97198 1.000 23.78294 105 GLY A CA 1
ATOM 593 C C . GLY A 1 105 ? 59.39883 41.39283 -7.94254 1.000 36.43608 105 GLY A C 1
ATOM 594 O O . GLY A 1 105 ? 59.32605 40.91819 -9.08393 1.000 31.16228 105 GLY A O 1
ATOM 595 N N . SER A 1 106 ? 58.52152 42.27908 -7.47024 1.000 24.33687 106 SER A N 1
ATOM 596 C CA . SER A 1 106 ? 57.37105 42.70985 -8.24589 1.000 30.89868 106 SER A CA 1
ATOM 597 C C . SER A 1 106 ? 56.96707 44.11768 -7.82931 1.000 49.44284 106 SER A C 1
ATOM 598 O O . SER A 1 106 ? 57.52540 44.70595 -6.89827 1.000 50.48427 106 SE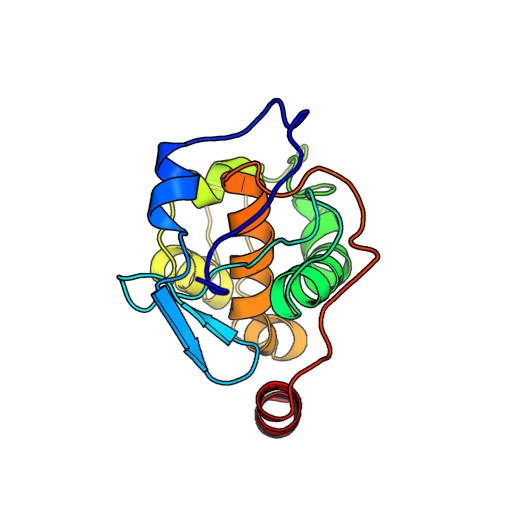R A O 1
ATOM 601 N N . THR A 1 107 ? 55.97174 44.64989 -8.54042 1.000 59.21125 107 THR A N 1
ATOM 602 C CA . THR A 1 107 ? 55.49680 46.00398 -8.29981 1.000 66.65476 107 THR A CA 1
ATOM 603 C C . THR A 1 107 ? 54.92219 46.17287 -6.90404 1.000 60.41464 107 THR A C 1
ATOM 604 O O . THR A 1 107 ? 54.88366 47.29643 -6.39214 1.000 63.07241 107 THR A O 1
ATOM 608 N N . TYR A 1 108 ? 54.47866 45.08784 -6.27260 1.000 53.87785 108 TYR A N 1
ATOM 609 C CA . TYR A 1 108 ? 53.89949 45.18431 -4.94459 1.000 57.02680 108 TYR A CA 1
ATOM 610 C C . TYR A 1 108 ? 54.77654 44.60715 -3.83651 1.000 58.55109 108 TYR A C 1
ATOM 611 O O . TYR A 1 108 ? 54.55316 44.94629 -2.67027 1.000 54.64030 108 TYR A O 1
ATOM 620 N N . ALA A 1 109 ? 55.78491 43.78816 -4.14984 1.000 42.73195 109 ALA A N 1
ATOM 621 C CA . ALA A 1 109 ? 56.48748 43.10941 -3.06549 1.000 34.49996 109 ALA A CA 1
ATOM 622 C C . ALA A 1 109 ? 57.97064 42.95642 -3.37358 1.000 27.68140 109 ALA A C 1
ATOM 623 O O . ALA A 1 109 ? 58.35375 42.85191 -4.54258 1.000 33.35734 109 ALA A O 1
ATOM 625 N N . PRO A 1 110 ? 58.81712 42.90761 -2.34385 1.000 22.84651 110 PRO A N 1
ATOM 626 C CA . PRO A 1 110 ? 60.26966 42.90681 -2.55049 1.000 19.35936 110 PRO A CA 1
ATOM 627 C C . PRO A 1 110 ? 60.81377 41.58310 -3.05968 1.000 23.15757 110 PRO A C 1
ATOM 628 O O . PRO A 1 110 ? 60.13549 40.56393 -3.14250 1.000 24.29308 110 PRO A O 1
ATOM 632 N N . ALA A 1 111 ? 62.10445 41.61593 -3.35477 1.000 24.07454 111 ALA A N 1
ATOM 633 C CA . ALA A 1 111 ? 62.79345 40.53532 -4.03950 1.000 24.11534 111 ALA A CA 1
ATOM 634 C C . ALA A 1 111 ? 63.46733 39.66391 -2.99120 1.000 27.76386 111 ALA A C 1
ATOM 635 O O . ALA A 1 111 ? 64.53300 40.00584 -2.47186 1.000 33.89491 111 ALA A O 1
ATOM 637 N N . LEU A 1 112 ? 62.85833 38.51610 -2.70793 1.000 23.89688 112 LEU A N 1
ATOM 638 C CA . LEU A 1 112 ? 63.33137 37.65175 -1.63636 1.000 15.95963 112 LEU A CA 1
ATOM 639 C C . LEU A 1 112 ? 64.71466 37.06656 -1.88891 1.000 19.31830 112 LEU A C 1
ATOM 640 O O . LEU A 1 112 ? 65.32186 36.54905 -0.94550 1.000 26.97776 112 LEU A O 1
ATOM 645 N N . LYS A 1 113 ? 65.24288 37.11768 -3.11296 1.000 20.16269 113 LYS A N 1
ATOM 646 C CA . LYS A 1 113 ? 66.61989 36.65624 -3.26483 1.000 23.46905 113 LYS A CA 1
ATOM 647 C C . LYS A 1 113 ? 67.59164 37.63070 -2.61899 1.000 23.18047 113 LYS A C 1
ATOM 648 O O . LYS A 1 113 ? 68.68451 37.23112 -2.21268 1.000 26.07844 113 LYS A O 1
ATOM 654 N N . ASP A 1 114 ? 67.20950 38.90531 -2.50533 1.000 27.32223 114 ASP A N 1
ATOM 655 C CA . ASP A 1 114 ? 68.02252 39.86010 -1.76423 1.000 31.43593 114 ASP A CA 1
ATOM 656 C C . ASP A 1 114 ? 67.68832 39.85620 -0.27817 1.000 30.36990 114 ASP A C 1
ATOM 657 O O . ASP A 1 114 ? 68.53509 40.22640 0.54406 1.000 28.75922 114 ASP A O 1
ATOM 662 N N . SER A 1 115 ? 66.46910 39.43660 0.07315 1.000 24.09723 115 SER A N 1
ATOM 663 C CA . SER A 1 115 ? 66.02181 39.46013 1.46337 1.000 20.06860 115 SER A CA 1
ATOM 664 C C . SER A 1 115 ? 66.84117 38.51067 2.32379 1.000 20.63135 115 SER A C 1
ATOM 665 O O . SER A 1 115 ? 67.23166 38.84763 3.44830 1.000 22.45085 115 SER A O 1
ATOM 668 N N . LEU A 1 116 ? 67.10759 37.32447 1.82154 1.000 14.84763 116 LEU A N 1
ATOM 669 C CA . LEU A 1 116 ? 67.76758 36.33260 2.63682 1.000 15.82761 116 LEU A CA 1
ATOM 670 C C . LEU A 1 116 ? 69.26202 36.50355 2.67405 1.000 20.09575 116 LEU A C 1
ATOM 671 O O . LEU A 1 116 ? 69.97510 35.56846 3.05439 1.000 39.17175 116 LEU A O 1
ATOM 676 N N . LYS A 1 117 ? 69.74891 37.68005 2.29088 1.000 16.58342 117 LYS A N 1
ATOM 677 C CA . LYS A 1 117 ? 71.08664 38.09180 2.68464 1.000 15.65792 117 LYS A CA 1
ATOM 678 C C . LYS A 1 117 ? 71.09995 38.69374 4.08959 1.000 21.35851 117 LYS A C 1
ATOM 679 O O . LYS A 1 117 ? 72.04767 38.45375 4.84210 1.000 23.58222 117 LYS A O 1
ATOM 685 N N . ARG A 1 118 ? 70.05640 39.44296 4.47392 1.000 14.77859 118 ARG A N 1
ATOM 686 C CA . ARG A 1 118 ? 69.96256 40.04486 5.80319 1.000 12.62553 118 ARG A CA 1
ATOM 687 C C . ARG A 1 118 ? 69.22031 39.17568 6.80811 1.000 12.80734 118 ARG A C 1
ATOM 688 O O . ARG A 1 118 ? 69.66433 39.03028 7.94801 1.000 30.69619 118 ARG A O 1
ATOM 696 N N . LEU A 1 119 ? 68.07460 38.63073 6.41096 1.000 23.48757 119 LEU A N 1
ATOM 697 C CA . LEU A 1 119 ? 67.17294 37.97024 7.34795 1.000 21.70688 119 LEU A CA 1
ATOM 698 C C . LEU A 1 119 ? 67.72980 36.63525 7.82453 1.000 19.65835 119 LEU A C 1
ATOM 699 O O . LEU A 1 119 ? 68.10024 35.77951 7.01271 1.000 18.38338 119 LEU A O 1
ATOM 704 N N . SER A 1 120 ? 67.74362 36.44329 9.14564 1.000 22.80540 120 SER A N 1
ATOM 705 C CA . SER A 1 120 ? 68.12065 35.15734 9.70989 1.000 18.71162 120 SER A CA 1
ATOM 706 C C . SER A 1 120 ? 67.00040 34.14451 9.49468 1.000 19.03757 120 SER A C 1
ATOM 707 O O . SER A 1 120 ? 65.90663 34.47113 9.02433 1.000 18.19641 120 SER A O 1
ATOM 710 N N . TYR A 1 121 ? 67.28168 32.89145 9.84625 1.000 19.25314 121 TYR A N 1
ATOM 711 C CA . TYR A 1 121 ? 66.26507 31.86041 9.68005 1.000 17.56670 121 TYR A CA 1
ATOM 712 C C . TYR A 1 121 ? 65.02223 32.17269 10.50753 1.000 21.01787 121 TYR A C 1
ATOM 713 O O . TYR A 1 121 ? 63.89463 32.01198 10.03133 1.000 21.90481 121 TYR A O 1
ATOM 722 N N . GLU A 1 122 ? 65.20250 32.63713 11.74386 1.000 25.52558 122 GLU A N 1
ATOM 723 C CA . GLU A 1 122 ? 64.04790 32.83331 12.60935 1.000 16.75498 122 GLU A CA 1
ATOM 724 C C . GLU A 1 122 ? 63.31655 34.12590 12.28970 1.000 15.73136 122 GLU A C 1
ATOM 725 O O . GLU A 1 122 ? 62.10924 34.22282 12.53928 1.000 14.50796 122 GLU A O 1
ATOM 731 N N . GLU A 1 123 ? 64.02755 35.13074 11.76854 1.000 17.51006 123 GLU A N 1
ATOM 732 C CA . GLU A 1 123 ? 63.35655 36.33415 11.28473 1.000 17.21819 123 GLU A CA 1
ATOM 733 C C . GLU A 1 123 ? 62.44581 35.99619 10.11723 1.000 19.30835 123 GLU A C 1
ATOM 734 O O . GLU A 1 123 ? 61.31825 36.49421 10.02471 1.000 15.03358 123 GLU A O 1
ATOM 740 N N . PHE A 1 124 ? 62.93014 35.14764 9.21210 1.000 19.50123 124 PHE A N 1
ATOM 741 C CA . PHE A 1 124 ? 62.12012 34.69820 8.09207 1.000 10.17595 124 PHE A CA 1
ATOM 742 C C . PHE A 1 124 ? 60.90517 33.92032 8.57603 1.000 12.24755 124 PHE A C 1
ATOM 743 O O . PHE A 1 124 ? 59.78168 34.16267 8.12767 1.000 17.65263 124 PHE A O 1
ATOM 751 N N . TYR A 1 125 ? 61.10771 32.98350 9.50165 1.000 13.42726 125 TYR A N 1
ATOM 752 C CA . TYR A 1 125 ? 59.99253 32.16646 9.96815 1.000 10.67027 125 TYR A CA 1
ATOM 753 C C . TYR A 1 125 ? 58.92665 33.02217 10.64291 1.000 11.05063 125 TYR A C 1
ATOM 754 O O . TYR A 1 125 ? 57.72823 32.78446 10.46688 1.000 12.95595 125 TYR A O 1
ATOM 763 N N . GLY A 1 126 ? 59.34024 34.04093 11.39459 1.000 12.27907 126 GLY A N 1
ATOM 764 C CA . GLY A 1 126 ? 58.37103 34.88453 12.07784 1.000 11.04434 126 GLY A CA 1
ATOM 765 C C . GLY A 1 126 ? 57.57888 35.77810 11.14333 1.000 13.81860 126 GLY A C 1
ATOM 766 O O . GLY A 1 126 ? 56.38577 36.00985 11.35954 1.000 19.03092 126 GLY A O 1
ATOM 767 N N . ILE A 1 127 ? 58.23319 36.31681 10.11015 1.000 13.72060 127 ILE A N 1
ATOM 768 C CA . ILE A 1 127 ? 57.51719 37.08837 9.09921 1.000 12.65063 127 ILE A CA 1
ATOM 769 C C . ILE A 1 127 ? 56.52235 36.20061 8.36766 1.000 14.26968 127 ILE A C 1
ATOM 770 O O . ILE A 1 127 ? 55.38134 36.59449 8.10690 1.000 15.06432 127 ILE A O 1
ATOM 775 N N . LEU A 1 128 ? 56.93845 34.98479 8.03115 1.000 16.53482 128 LEU A N 1
ATOM 776 C CA . LEU A 1 128 ? 56.05718 34.07281 7.31726 1.000 13.04312 128 LEU A CA 1
ATOM 777 C C . LEU A 1 128 ? 54.86048 33.66255 8.17105 1.000 15.83283 128 LEU A C 1
ATOM 778 O O . LEU A 1 128 ? 53.72978 33.59966 7.67588 1.000 17.00439 128 LEU A O 1
ATOM 783 N N . ALA A 1 129 ? 55.08626 33.37547 9.45432 1.000 18.81230 129 ALA A N 1
ATOM 784 C CA . ALA A 1 129 ? 53.99705 32.92036 10.31351 1.000 13.89890 129 ALA A CA 1
ATOM 785 C C . ALA A 1 129 ? 53.05389 34.06210 10.67133 1.000 11.50155 129 ALA A C 1
ATOM 786 O O . ALA A 1 129 ? 51.83129 33.88492 10.66819 1.000 26.02696 129 ALA A O 1
ATOM 788 N N . GLY A 1 130 ? 53.59225 35.24152 10.96513 1.000 11.62168 130 GLY A N 1
ATOM 789 C CA . GLY A 1 130 ? 52.76604 36.32775 11.45342 1.000 7.31871 130 GLY A CA 1
ATOM 790 C C . GLY A 1 130 ? 52.51006 37.49378 10.51904 1.000 12.90202 130 GLY A C 1
ATOM 791 O O . GLY A 1 130 ? 51.69074 38.35467 10.84594 1.000 19.03423 130 GLY A O 1
ATOM 792 N N . GLY A 1 131 ? 53.18426 37.54801 9.36533 1.000 14.79080 131 GLY A N 1
ATOM 793 C CA . GLY A 1 131 ? 52.99758 38.63397 8.42014 1.000 6.64630 131 GLY A CA 1
ATOM 794 C C . GLY A 1 131 ? 53.82460 39.86463 8.75563 1.000 10.24589 131 GLY A C 1
ATOM 795 O O . GLY A 1 131 ? 54.59944 39.90378 9.71020 1.000 18.99159 131 GLY A O 1
ATOM 796 N N . LYS A 1 132 ? 53.63195 40.90464 7.94726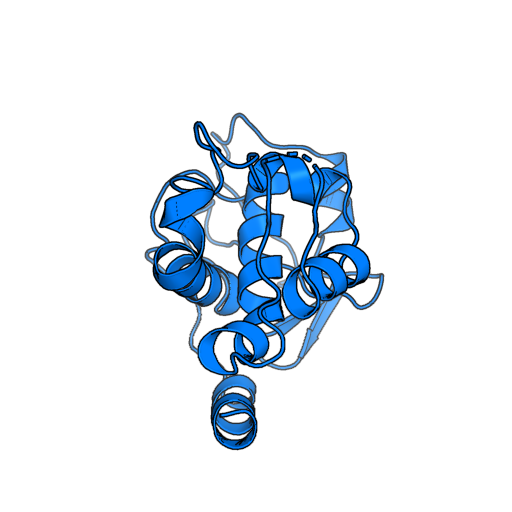 1.000 19.09320 132 LYS A N 1
ATOM 797 C CA . LYS A 1 132 ? 54.35934 42.16161 8.09251 1.000 25.59227 132 LYS A CA 1
ATOM 798 C C . LYS A 1 132 ? 53.56127 43.25597 7.39383 1.000 19.58653 132 LYS A C 1
ATOM 799 O O . LYS A 1 132 ? 53.00857 43.01752 6.32240 1.000 30.39498 132 LYS A O 1
ATOM 805 N N . GLN A 1 133 ? 53.49450 44.44737 7.99138 1.000 34.26616 133 GLN A N 1
ATOM 806 C CA . GLN A 1 133 ? 52.72993 45.55067 7.40386 1.000 44.36279 133 GLN A CA 1
ATOM 807 C C . GLN A 1 133 ? 53.51324 46.85633 7.43216 1.000 55.29237 133 GLN A C 1
ATOM 808 O O . GLN A 1 133 ? 53.95668 47.30114 8.49576 1.000 53.69126 133 GLN A O 1
ATOM 814 N N . GLU A 1 134 ? 53.65481 47.46867 6.25744 1.000 56.33257 134 GLU A N 1
ATOM 815 C CA . GLU A 1 134 ? 54.30071 48.77058 6.06168 1.000 65.31716 134 GLU A CA 1
ATOM 816 C C . GLU A 1 134 ? 55.62417 48.91954 6.81486 1.000 76.37677 134 GLU A C 1
ATOM 817 O O . GLU A 1 134 ? 56.69950 48.65584 6.26593 1.000 74.87589 134 GLU A O 1
ATOM 823 N N . ASN A 1 140 ? 47.87939 49.89640 2.26890 1.000 59.05246 140 ASN A N 1
ATOM 824 C CA . ASN A 1 140 ? 49.21172 50.22050 1.76797 1.000 91.42043 140 ASN A CA 1
ATOM 825 C C . ASN A 1 140 ? 49.96750 48.97971 1.25447 1.000 88.89311 140 ASN A C 1
ATOM 826 O O . ASN A 1 140 ? 49.94968 48.66938 0.05621 1.000 76.97762 140 ASN A O 1
ATOM 831 N N . GLN A 1 141 ? 50.61454 48.26683 2.17857 1.000 71.07289 141 GLN A N 1
ATOM 832 C CA . GLN A 1 141 ? 51.58367 47.22000 1.84514 1.000 49.31916 141 GLN A CA 1
ATOM 833 C C . GLN A 1 141 ? 51.47631 46.12243 2.90425 1.000 35.62005 141 GLN A C 1
ATOM 834 O O . GLN A 1 141 ? 51.96333 46.30257 4.02192 1.000 42.00871 141 GLN A O 1
ATOM 840 N N . VAL A 1 142 ? 50.83904 44.99333 2.57561 1.000 33.48593 142 VAL A N 1
ATOM 841 C CA . VAL A 1 142 ? 50.63136 43.92458 3.55450 1.000 27.17858 142 VAL A CA 1
ATOM 842 C C . VAL A 1 142 ? 51.20420 42.60329 3.04790 1.000 30.88418 142 VAL A C 1
ATOM 843 O O . VAL A 1 142 ? 50.94641 42.18108 1.91347 1.000 24.94422 142 VAL A O 1
ATOM 847 N N . MET A 1 143 ? 51.98957 41.96196 3.90583 1.000 20.81974 143 MET A N 1
ATOM 848 C CA . MET A 1 143 ? 52.38613 40.57961 3.75154 1.000 16.85780 143 MET A CA 1
ATOM 849 C C . MET A 1 143 ? 51.49687 39.73791 4.65275 1.000 18.58024 143 MET A C 1
ATOM 850 O O . MET A 1 143 ? 51.45077 39.98565 5.86993 1.000 22.92664 143 MET A O 1
ATOM 855 N N . PRO A 1 144 ? 50.74149 38.78509 4.11703 1.000 18.54209 144 PRO A N 1
ATOM 856 C CA . PRO A 1 144 ? 49.78372 38.05269 4.95554 1.000 20.19860 144 PRO A CA 1
ATOM 857 C C . PRO A 1 144 ? 50.48481 37.10831 5.91524 1.000 17.87791 144 PRO A C 1
ATOM 858 O O . PRO A 1 144 ? 51.52232 36.52651 5.59509 1.000 20.15157 144 PRO A O 1
ATOM 862 N N . ALA A 1 145 ? 49.89891 36.94899 7.09595 1.000 15.71986 145 ALA A N 1
ATOM 863 C CA . ALA A 1 145 ? 50.31654 35.88532 8.00011 1.000 20.14462 145 ALA A CA 1
ATOM 864 C C . ALA A 1 145 ? 49.91552 34.53457 7.42292 1.000 20.45308 145 ALA A C 1
ATOM 865 O O . ALA A 1 145 ? 48.74000 34.31310 7.11964 1.000 31.74432 145 ALA A O 1
ATOM 867 N N . PHE A 1 146 ? 50.87998 33.62757 7.26986 1.000 18.50575 146 PHE A N 1
ATOM 868 C CA . PHE A 1 146 ? 50.59199 32.28436 6.78717 1.000 15.78822 146 PHE A CA 1
ATOM 869 C C . PHE A 1 146 ? 50.52604 31.25367 7.90390 1.000 21.55014 146 PHE A C 1
ATOM 870 O O . PHE A 1 146 ? 50.43998 30.06047 7.61096 1.000 21.53641 146 PHE A O 1
ATOM 878 N N . GLY A 1 147 ? 50.54594 31.68517 9.16778 1.000 21.32051 147 GLY A N 1
ATOM 879 C CA . GLY A 1 147 ? 50.60071 30.74123 10.27650 1.000 15.44313 147 GLY A CA 1
ATOM 880 C C . GLY A 1 147 ? 49.50820 29.68687 10.25266 1.000 30.71142 147 GLY A C 1
ATOM 881 O O . GLY A 1 147 ? 49.75971 28.51083 10.53611 1.000 38.61812 147 GLY A O 1
ATOM 882 N N . ASP A 1 148 ? 48.28212 30.08202 9.91023 1.000 44.26794 148 ASP A N 1
ATOM 883 C CA . ASP A 1 148 ? 47.16300 29.14452 9.89429 1.000 29.42645 148 ASP A CA 1
ATOM 884 C C . ASP A 1 148 ? 47.07545 28.33440 8.59783 1.000 22.29094 148 ASP A C 1
ATOM 885 O O . ASP A 1 148 ? 46.05720 27.67809 8.34727 1.000 35.70834 148 ASP A O 1
ATOM 890 N N . ASN A 1 149 ? 48.12591 28.32461 7.78783 1.000 16.89811 149 ASN A N 1
ATOM 891 C CA . ASN A 1 149 ? 48.10428 27.68775 6.47483 1.000 21.54549 149 ASN A CA 1
ATOM 892 C C . ASN A 1 149 ? 49.14227 26.56709 6.45128 1.000 22.70919 149 ASN A C 1
ATOM 893 O O . ASN A 1 149 ? 50.30574 26.78534 6.10428 1.000 20.55906 149 ASN A O 1
ATOM 898 N N . LYS A 1 150 ? 48.70483 25.35532 6.80456 1.000 25.67841 150 LYS A N 1
ATOM 899 C CA . LYS A 1 150 ? 49.62774 24.23202 6.92183 1.000 24.02465 150 LYS A CA 1
ATOM 900 C C . LYS A 1 150 ? 50.19151 23.81578 5.57335 1.000 21.13130 150 LYS A C 1
ATOM 901 O O . LYS A 1 150 ? 51.25408 23.19519 5.52673 1.000 31.20948 150 LYS A O 1
ATOM 907 N N . ASN A 1 151 ? 49.52950 24.16439 4.47638 1.000 21.32694 151 ASN A N 1
ATOM 908 C CA . ASN A 1 151 ? 50.11214 23.91499 3.16779 1.000 27.87444 151 ASN A CA 1
ATOM 909 C C . ASN A 1 151 ? 51.28261 24.84143 2.86845 1.000 36.22533 151 ASN A C 1
ATOM 910 O O . ASN A 1 151 ? 52.00907 24.61528 1.89087 1.000 43.58748 151 ASN A O 1
ATOM 915 N N . VAL A 1 152 ? 51.47162 25.88202 3.66726 1.000 27.56278 152 VAL A N 1
ATOM 916 C CA . VAL A 1 152 ? 52.65159 26.72476 3.59369 1.000 23.68382 152 VAL A CA 1
ATOM 917 C C . VAL A 1 152 ? 53.58724 26.47014 4.76680 1.000 15.87049 152 VAL A C 1
ATOM 918 O O . VAL A 1 152 ? 54.76999 26.20048 4.57304 1.000 18.15910 152 VAL A O 1
ATOM 922 N N . MET A 1 153 ? 53.06584 26.51024 5.99303 1.000 16.90255 153 MET A N 1
ATOM 923 C CA . MET A 1 153 ? 53.93971 26.42272 7.15576 1.000 22.27850 153 MET A CA 1
ATOM 924 C C . MET A 1 153 ? 54.69718 25.10559 7.20829 1.000 20.33961 153 MET A C 1
ATOM 925 O O . MET A 1 153 ? 55.83666 25.07396 7.67639 1.000 33.07187 153 MET A O 1
ATOM 930 N N . CYS A 1 154 ? 54.10340 24.01528 6.72899 1.000 22.60065 154 CYS A N 1
ATOM 931 C CA . CYS A 1 154 ? 54.80555 22.73908 6.78643 1.000 18.42886 154 CYS A CA 1
ATOM 932 C C . CYS A 1 154 ? 55.94492 22.66345 5.79592 1.000 12.46040 154 CYS A C 1
ATOM 933 O O . CYS A 1 154 ? 56.71119 21.70074 5.83362 1.000 31.40549 154 CYS A O 1
ATOM 936 N N . TYR A 1 155 ? 56.05758 23.63359 4.90069 1.000 22.93520 155 TYR A N 1
ATOM 937 C CA . TYR A 1 155 ? 57.16217 23.69901 3.95929 1.000 22.57896 155 TYR A CA 1
ATOM 938 C C . TYR A 1 155 ? 57.98997 24.95606 4.16725 1.000 14.98667 155 TYR A C 1
ATOM 939 O O . TYR A 1 155 ? 58.64679 25.42489 3.23523 1.000 21.41260 155 TYR A O 1
ATOM 948 N N . ALA A 1 156 ? 57.97489 25.49407 5.39001 1.000 19.41761 156 ALA A N 1
ATOM 949 C CA . ALA A 1 156 ? 58.72672 26.70496 5.70388 1.000 13.72924 156 ALA A CA 1
ATOM 950 C C . ALA A 1 156 ? 60.22352 26.50431 5.51188 1.000 16.39412 156 ALA A C 1
ATOM 951 O O . ALA A 1 156 ? 60.90932 27.38070 4.97621 1.000 14.53948 156 ALA A O 1
ATOM 953 N N . ASN A 1 157 ? 60.75215 25.35985 5.95347 1.000 19.15665 157 ASN A N 1
ATOM 954 C CA . ASN A 1 157 ? 62.16573 25.07365 5.73438 1.000 14.92128 157 ASN A CA 1
ATOM 955 C C . ASN A 1 157 ? 62.47818 24.94109 4.25138 1.000 17.58217 157 ASN A C 1
ATOM 956 O O . ASN A 1 157 ? 63.54819 25.35699 3.79532 1.000 17.51506 157 ASN A O 1
ATOM 961 N N . ASP A 1 158 ? 61.56490 24.35164 3.48449 1.000 18.41840 158 ASP A N 1
ATOM 962 C CA . ASP A 1 158 ? 61.77054 24.25385 2.04617 1.000 18.15152 158 ASP A CA 1
ATOM 963 C C . ASP A 1 158 ? 61.88387 25.63860 1.41714 1.000 16.35263 158 ASP A C 1
ATOM 964 O O . ASP A 1 158 ? 62.79373 25.90672 0.62392 1.000 19.33425 158 ASP A O 1
ATOM 969 N N . LEU A 1 159 ? 60.98206 26.54489 1.78269 1.000 11.05225 159 LEU A N 1
ATOM 970 C CA . LEU A 1 159 ? 61.04066 27.89023 1.22588 1.000 14.25613 159 LEU A CA 1
ATOM 971 C C . LEU A 1 159 ? 62.32297 28.60338 1.63422 1.000 20.43276 159 LEU A C 1
ATOM 972 O O . LEU A 1 159 ? 62.94298 29.29018 0.81218 1.000 23.22653 159 LEU A O 1
ATOM 977 N N . TYR A 1 160 ? 62.74717 28.43219 2.89585 1.000 21.78619 160 TYR A N 1
ATOM 978 C CA . TYR A 1 160 ? 63.97653 29.05825 3.37662 1.000 8.45096 160 TYR A CA 1
ATOM 979 C C . TYR A 1 160 ? 65.18719 28.55937 2.60311 1.000 10.61189 160 TYR A C 1
ATOM 980 O O . TYR A 1 160 ? 66.00162 29.35353 2.12039 1.000 16.22593 160 TYR A O 1
ATOM 989 N N . VAL A 1 161 ? 65.31292 27.24096 2.46747 1.000 12.48720 161 VAL A N 1
ATOM 990 C CA . VAL A 1 161 ? 66.46593 26.65009 1.79105 1.000 14.25088 161 VAL A CA 1
ATOM 991 C C . VAL A 1 161 ? 66.57538 27.15912 0.35745 1.000 12.84827 161 VAL A C 1
ATOM 992 O O . VAL A 1 161 ? 67.62263 27.65496 -0.06690 1.000 15.73746 161 VAL A O 1
ATOM 996 N N . TYR A 1 162 ? 65.49595 27.04019 -0.40976 1.000 15.25250 162 TYR A N 1
ATOM 997 C CA . TYR A 1 162 ? 65.50349 27.50823 -1.79161 1.000 13.19158 162 TYR A CA 1
ATOM 998 C C . TYR A 1 162 ? 65.85043 28.99807 -1.88452 1.000 17.70828 162 TYR A C 1
ATOM 999 O O . TYR A 1 162 ? 66.70527 29.40789 -2.67849 1.000 12.76548 162 TYR A O 1
ATOM 1008 N N . LEU A 1 163 ? 65.18170 29.83390 -1.09145 1.000 15.36627 163 LEU A N 1
ATOM 1009 C CA . LEU A 1 163 ? 65.46473 31.25914 -1.17742 1.000 12.29563 163 LEU A CA 1
ATOM 1010 C C . LEU A 1 163 ? 66.84746 31.59430 -0.62405 1.000 21.29364 163 LEU A C 1
ATOM 1011 O O . LEU A 1 163 ? 67.43450 32.61248 -1.00214 1.000 13.69336 163 LEU A O 1
ATOM 1016 N N . ARG A 1 164 ? 67.37900 30.75815 0.27037 1.000 19.89968 164 ARG A N 1
ATOM 1017 C CA . ARG A 1 164 ? 68.76741 30.90459 0.68398 1.000 11.03014 164 ARG A CA 1
ATOM 1018 C C . ARG A 1 164 ? 69.71530 30.61328 -0.46684 1.000 15.56076 164 ARG A C 1
ATOM 1019 O O . ARG A 1 164 ? 70.71796 31.31539 -0.64811 1.000 24.05258 164 ARG A O 1
ATOM 1027 N N . ALA A 1 165 ? 69.42557 29.57058 -1.24672 1.000 20.82466 165 ALA A N 1
ATOM 1028 C CA . ALA A 1 165 ? 70.26189 29.26048 -2.40238 1.000 20.68131 165 ALA A CA 1
ATOM 1029 C C . ALA A 1 165 ? 70.20924 30.36658 -3.44256 1.000 16.01581 165 ALA A C 1
ATOM 1030 O O . ALA A 1 165 ? 71.20381 30.61711 -4.13257 1.000 20.77329 165 ALA A O 1
ATOM 1032 N N . ARG A 1 166 ? 69.06713 31.04298 -3.56749 1.000 16.30710 166 ARG A N 1
ATOM 1033 C CA . ARG A 1 166 ? 68.99816 32.20546 -4.44565 1.000 20.40022 166 ARG A CA 1
ATOM 1034 C C . ARG A 1 166 ? 69.86560 33.33618 -3.91481 1.000 17.87728 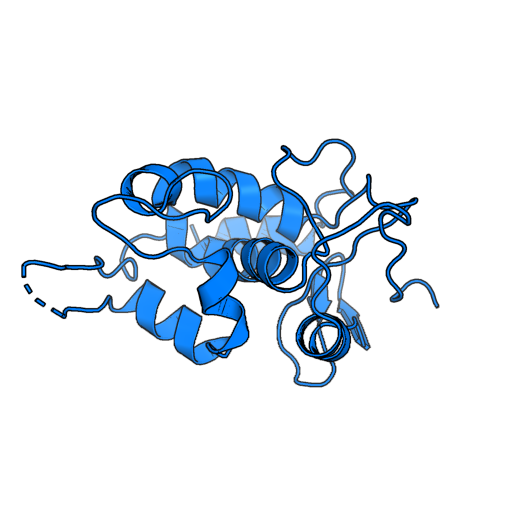166 ARG A C 1
ATOM 1035 O O . ARG A 1 166 ? 70.63856 33.94497 -4.66153 1.000 28.56517 166 ARG A O 1
ATOM 1043 N N . ALA A 1 167 ? 69.76596 33.61133 -2.61448 1.000 27.93061 167 ALA A N 1
ATOM 1044 C CA . ALA A 1 167 ? 70.49415 34.72666 -2.02317 1.000 15.65170 167 ALA A CA 1
ATOM 1045 C C . ALA A 1 167 ? 71.99577 34.52944 -2.11937 1.000 25.06374 167 ALA A C 1
ATOM 1046 O O . ALA A 1 167 ? 72.74265 35.50392 -2.26873 1.000 21.75099 167 ALA A O 1
ATOM 1048 N N . ALA A 1 168 ? 72.45655 33.28639 -2.03020 1.000 21.79483 168 ALA A N 1
ATOM 1049 C CA . ALA A 1 168 ? 73.87510 32.99532 -2.16449 1.000 19.03038 168 ALA A CA 1
ATOM 1050 C C . ALA A 1 168 ? 74.33418 32.97334 -3.61567 1.000 29.78965 168 ALA A C 1
ATOM 1051 O O . ALA A 1 168 ? 75.53358 32.80048 -3.86861 1.000 27.00863 168 ALA A O 1
ATOM 1053 N N . GLY A 1 169 ? 73.41790 33.14098 -4.56787 1.000 20.09192 169 GLY A N 1
ATOM 1054 C CA . GLY A 1 169 ? 73.76343 32.93317 -5.95641 1.000 20.85723 169 GLY A CA 1
ATOM 1055 C C . GLY A 1 169 ? 74.15479 31.51146 -6.29143 1.000 28.32422 169 GLY A C 1
ATOM 1056 O O . GLY A 1 169 ? 74.73160 31.27387 -7.35483 1.000 36.25235 169 GLY A O 1
ATOM 1057 N N . ALA A 1 170 ? 73.86801 30.55253 -5.40616 1.000 21.36548 170 ALA A N 1
ATOM 1058 C CA . ALA A 1 170 ? 74.18906 29.14991 -5.65634 1.000 25.94659 170 ALA A CA 1
ATOM 1059 C C . ALA A 1 170 ? 73.18719 28.47329 -6.57540 1.000 30.88043 170 ALA A C 1
ATOM 1060 O O . ALA A 1 170 ? 73.44731 27.35942 -7.04615 1.000 32.41402 170 ALA A O 1
ATOM 1062 N N . TRP A 1 171 ? 72.04432 29.10377 -6.81177 1.000 34.76218 171 TRP A N 1
ATOM 1063 C CA . TRP A 1 171 ? 71.07952 28.63053 -7.78314 1.000 30.21250 171 TRP A CA 1
ATOM 1064 C C . TRP A 1 171 ? 70.62293 29.82514 -8.59252 1.000 34.87142 171 TRP A C 1
ATOM 1065 O O . TRP A 1 171 ? 70.43381 30.91252 -8.04332 1.000 38.21396 171 TRP A O 1
ATOM 1076 N N . GLY A 1 172 ? 70.45449 29.62203 -9.88849 1.000 30.86855 172 GLY A N 1
ATOM 1077 C CA . GLY A 1 172 ? 70.03548 30.67404 -10.78821 1.000 28.68612 172 GLY A CA 1
ATOM 1078 C C . GLY A 1 172 ? 68.53416 30.80524 -10.88339 1.000 28.75743 172 GLY A C 1
ATOM 1079 O O . GLY A 1 172 ? 67.79042 30.48135 -9.95192 1.000 37.47074 172 GLY A O 1
ATOM 1080 N N . ARG A 1 173 ? 68.07769 31.29130 -12.02908 1.000 42.99400 173 ARG A N 1
ATOM 1081 C CA . ARG A 1 173 ? 66.64517 31.48652 -12.25485 1.000 54.85594 173 ARG A CA 1
ATOM 1082 C C . ARG A 1 173 ? 66.06464 30.39926 -13.14517 1.000 41.00995 173 ARG A C 1
ATOM 1083 O O . ARG A 1 173 ? 65.31243 30.66480 -14.08241 1.000 57.69736 173 ARG A O 1
ATOM 1091 N N . ALA A 1 174 ? 66.40185 29.15624 -12.84190 1.000 28.45844 174 ALA A N 1
ATOM 1092 C CA . ALA A 1 174 ? 65.91093 28.00571 -13.57473 1.000 33.41846 174 ALA A CA 1
ATOM 1093 C C . ALA A 1 174 ? 65.00608 27.16982 -12.68190 1.000 44.10421 174 ALA A C 1
ATOM 1094 O O . ALA A 1 174 ? 64.93382 27.36542 -11.46864 1.000 52.19146 174 ALA A O 1
ATOM 1096 N N . ARG A 1 175 ? 64.29996 26.23870 -13.30256 1.000 46.29360 175 ARG A N 1
ATOM 1097 C CA . ARG A 1 175 ? 63.64441 25.27188 -12.43418 1.000 34.73895 175 ARG A CA 1
ATOM 1098 C C . ARG A 1 175 ? 64.60116 24.11441 -12.14878 1.000 43.53017 175 ARG A C 1
ATOM 1099 O O . ARG A 1 175 ? 65.32545 23.67514 -13.04969 1.000 44.38669 175 ARG A O 1
ATOM 1107 N N . PRO A 1 176 ? 64.66939 23.62106 -10.91174 1.000 42.30942 176 PRO A N 1
ATOM 1108 C CA . PRO A 1 176 ? 65.57986 22.50516 -10.61880 1.000 51.58110 176 PRO A CA 1
ATOM 1109 C C . PRO A 1 176 ? 65.17682 21.25066 -11.38207 1.000 48.74304 176 PRO A C 1
ATOM 1110 O O . PRO A 1 176 ? 64.00654 20.86201 -11.38240 1.000 49.51537 176 PRO A O 1
ATOM 1114 N N . GLY A 1 177 ? 66.15007 20.63306 -12.02740 1.000 48.63740 177 GLY A N 1
ATOM 1115 C CA . GLY A 1 177 ? 65.95247 19.40316 -12.78765 1.000 37.72373 177 GLY A CA 1
ATOM 1116 C C . GLY A 1 177 ? 66.34373 18.21847 -11.95639 1.000 34.52621 177 GLY A C 1
ATOM 1117 O O . GLY A 1 177 ? 65.53664 17.63871 -11.19627 1.000 32.97440 177 GLY A O 1
ATOM 1118 N N . GLU A 1 178 ? 67.59701 17.79231 -12.08629 1.000 26.15457 178 GLU A N 1
ATOM 1119 C CA . GLU A 1 178 ? 68.12525 16.72644 -11.25666 1.000 28.91773 178 GLU A CA 1
ATOM 1120 C C . GLU A 1 178 ? 67.98113 17.10267 -9.79119 1.000 35.18073 178 GLU A C 1
ATOM 1121 O O . GLU A 1 178 ? 68.33631 18.21146 -9.38710 1.000 44.90221 178 GLU A O 1
ATOM 1127 N N . LYS A 1 179 ? 67.43426 16.18675 -9.00137 1.000 43.70639 179 LYS A N 1
ATOM 1128 C CA . LYS A 1 179 ? 67.31847 16.35808 -7.56169 1.000 43.63540 179 LYS A CA 1
ATOM 1129 C C . LYS A 1 179 ? 67.90465 15.13958 -6.86341 1.000 52.74348 179 LYS A C 1
ATOM 1130 O O . LYS A 1 179 ? 68.24260 14.13255 -7.49393 1.000 57.13814 179 LYS A O 1
ATOM 1136 N N . GLU A 1 180 ? 68.04069 15.25112 -5.54638 1.000 53.35570 180 GLU A N 1
ATOM 1137 C CA . GLU A 1 180 ? 68.31923 14.09611 -4.70987 1.000 41.55150 180 GLU A CA 1
ATOM 1138 C C . GLU A 1 180 ? 66.99586 13.49557 -4.26497 1.000 55.81409 180 GLU A C 1
ATOM 1139 O O . GLU A 1 180 ? 65.96455 14.17074 -4.23665 1.000 62.76569 180 GLU A O 1
ATOM 1145 N N . ASP A 1 181 ? 67.02842 12.21023 -3.92709 1.000 71.42716 181 ASP A N 1
ATOM 1146 C CA . ASP A 1 181 ? 65.79427 11.51546 -3.58569 1.000 80.29558 181 ASP A CA 1
ATOM 1147 C C . ASP A 1 181 ? 65.12808 12.15162 -2.36985 1.000 60.35471 181 ASP A C 1
ATOM 1148 O O . ASP A 1 181 ? 65.79131 12.69251 -1.48058 1.000 71.80297 181 ASP A O 1
ATOM 1153 N N . LYS A 1 182 ? 63.80163 12.09974 -2.34886 1.000 47.91787 182 LYS A N 1
ATOM 1154 C CA . LYS A 1 182 ? 63.05137 12.59029 -1.19890 1.000 52.66165 182 LYS A CA 1
ATOM 1155 C C . LYS A 1 182 ? 63.30087 11.67959 -0.00501 1.000 50.46930 182 LYS A C 1
ATOM 1156 O O . LYS A 1 182 ? 63.02466 10.47580 -0.08651 1.000 68.01594 182 LYS A O 1
ATOM 1162 N N . PRO A 1 183 ? 63.81868 12.19491 1.10385 1.000 43.90983 183 PRO A N 1
ATOM 1163 C CA . PRO A 1 183 ? 64.09703 11.34072 2.26095 1.000 50.76564 183 PRO A CA 1
ATOM 1164 C C . PRO A 1 183 ? 62.82447 10.85991 2.93817 1.000 65.66330 183 PRO A C 1
ATOM 1165 O O . PRO A 1 183 ? 61.74710 11.44128 2.79561 1.000 61.26300 183 PRO A O 1
ATOM 1169 N N . GLU A 1 184 ? 62.97682 9.76806 3.69639 1.000 87.57130 184 GLU A N 1
ATOM 1170 C CA . GLU A 1 184 ? 61.85554 9.19761 4.43705 1.000 77.17402 184 GLU A CA 1
ATOM 1171 C C . GLU A 1 184 ? 61.45266 10.07677 5.61170 1.000 69.10933 184 GLU A C 1
ATOM 1172 O O . GLU A 1 184 ? 60.27130 10.11099 5.98009 1.000 68.03036 184 GLU A O 1
ATOM 1178 N N . SER A 1 185 ? 62.41973 10.77922 6.21118 1.000 72.34144 185 SER A N 1
ATOM 1179 C CA . SER A 1 185 ? 62.12107 11.72363 7.28407 1.000 83.98851 185 SER A CA 1
ATOM 1180 C C . SER A 1 185 ? 61.05876 12.72518 6.85430 1.000 75.81679 185 SER A C 1
ATOM 1181 O O . SER A 1 185 ? 60.10175 12.99435 7.58808 1.000 75.57950 185 SER A O 1
ATOM 1184 N N . ALA A 1 186 ? 61.22154 13.29139 5.65947 1.000 74.74909 186 ALA A N 1
ATOM 1185 C CA . ALA A 1 186 ? 60.31227 14.33202 5.19607 1.000 80.55982 186 ALA A CA 1
ATOM 1186 C C . ALA A 1 186 ? 58.89297 13.80464 5.04169 1.000 84.37629 186 ALA A C 1
ATOM 1187 O O . ALA A 1 186 ? 57.92984 14.51216 5.35269 1.000 84.09974 186 ALA A O 1
ATOM 1189 N N . LYS A 1 187 ? 58.73849 12.56374 4.57619 1.000 77.82101 187 LYS A N 1
ATOM 1190 C CA . LYS A 1 187 ? 57.39876 12.07256 4.28394 1.000 68.07224 187 LYS A CA 1
ATOM 1191 C C . LYS A 1 187 ? 56.60128 11.80939 5.54994 1.000 67.33127 187 LYS A C 1
ATOM 1192 O O . LYS A 1 187 ? 55.37748 11.97212 5.54888 1.000 74.15816 187 LYS A O 1
ATOM 1198 N N . THR A 1 188 ? 57.26073 11.42576 6.64102 1.000 66.31102 188 THR A N 1
ATOM 1199 C CA . THR A 1 188 ? 56.50531 11.13674 7.85564 1.000 91.03080 188 THR A CA 1
ATOM 1200 C C . THR A 1 188 ? 56.20238 12.39500 8.66883 1.000 74.70924 188 THR A C 1
ATOM 1201 O O . THR A 1 188 ? 55.22566 12.40628 9.43040 1.000 78.44377 188 THR A O 1
ATOM 1205 N N . VAL A 1 189 ? 56.99852 13.45651 8.53078 1.000 75.36583 189 VAL A N 1
ATOM 1206 C CA . VAL A 1 189 ? 56.62102 14.71539 9.16688 1.000 89.88495 189 VAL A CA 1
ATOM 1207 C C . VAL A 1 189 ? 55.65999 15.51375 8.28623 1.000 75.47977 189 VAL A C 1
ATOM 1208 O O . VAL A 1 189 ? 54.84240 16.28273 8.80316 1.000 66.71461 189 VAL A O 1
ATOM 1212 N N . GLU A 1 190 ? 55.74486 15.34672 6.96381 1.000 71.47737 190 GLU A N 1
ATOM 1213 C CA . GLU A 1 190 ? 54.71570 15.87258 6.07203 1.000 70.01103 190 GLU A CA 1
ATOM 1214 C C . GLU A 1 190 ? 53.35760 15.26030 6.39605 1.000 67.76281 190 GLU A C 1
ATOM 1215 O O . GLU A 1 190 ? 52.34336 15.96507 6.45351 1.000 64.17045 190 GLU A O 1
ATOM 1221 N N . LYS A 1 191 ? 53.32435 13.93717 6.59219 1.000 74.87992 191 LYS A N 1
ATOM 1222 C CA . LYS A 1 191 ? 52.16665 13.24135 7.14609 1.000 69.30961 191 LYS A CA 1
ATOM 1223 C C . LYS A 1 191 ? 51.59301 13.96764 8.35429 1.000 69.66096 191 LYS A C 1
ATOM 1224 O O . LYS A 1 191 ? 50.45262 14.44554 8.33848 1.000 63.09577 191 LYS A O 1
ATOM 1230 N N . GLU A 1 192 ? 52.40439 14.05672 9.41067 1.000 75.71072 192 GLU A N 1
ATOM 1231 C CA . GLU A 1 192 ? 51.93276 14.52285 10.70941 1.000 72.72222 192 GLU A CA 1
ATOM 1232 C C . GLU A 1 192 ? 51.55486 15.99962 10.67197 1.000 75.53650 192 GLU A C 1
ATOM 1233 O O . GLU A 1 192 ? 50.53652 16.39913 11.25070 1.000 76.42600 192 GLU A O 1
ATOM 1239 N N . CYS A 1 193 ? 52.35367 16.82456 9.99000 1.000 64.81604 193 CYS A N 1
ATOM 1240 C CA . CYS A 1 193 ? 52.10213 18.26347 9.98433 1.000 54.79098 193 CYS A CA 1
ATOM 1241 C C . CYS A 1 193 ? 50.75650 18.58904 9.33558 1.000 53.24972 193 CYS A C 1
ATOM 1242 O O . CYS A 1 193 ? 49.94207 19.33545 9.89538 1.000 57.31248 193 CYS A O 1
ATOM 1245 N N . LEU A 1 194 ? 50.50570 18.03388 8.15708 1.000 39.16821 194 LEU A N 1
ATOM 1246 C CA . LEU A 1 194 ? 49.25704 18.26178 7.45106 1.000 38.82538 194 LEU A CA 1
ATOM 1247 C C . LEU A 1 194 ? 48.06587 17.72285 8.23649 1.000 50.53655 194 LEU A C 1
ATOM 1248 O O . LEU A 1 194 ? 47.70006 16.55599 8.10060 1.000 54.17897 194 LEU A O 1
#